Protein AF-A0A402BBF4-F1 (afdb_monomer_lite)

Radius of gyration: 22.48 Å; chains: 1; bounding box: 43×32×69 Å

Organism: NCBI:txid2014873

Sequence (92 aa):
MRATTYEEALRRVEDLTVRIRYLEDQMNELLERMLAQNSWFRVIKILNQRQAVVSAQHVLLNEWNQAMNELVGFLEFPERERMYARFRPGVY

pLDDT: mean 83.74, std 16.23, range [44.47, 97.12]

Structure (mmCIF, N/CA/C/O backbone):
data_AF-A0A402BBF4-F1
#
_entry.id   AF-A0A402BBF4-F1
#
loop_
_atom_site.group_PDB
_atom_site.id
_atom_site.type_symbol
_atom_site.label_atom_id
_atom_site.label_alt_id
_atom_site.label_comp_id
_atom_site.label_asym_id
_atom_site.label_entity_id
_atom_site.label_seq_id
_atom_site.pdbx_PDB_ins_code
_atom_site.Cartn_x
_atom_site.Cartn_y
_atom_site.Cartn_z
_atom_site.occupancy
_atom_site.B_iso_or_equiv
_atom_site.auth_seq_id
_atom_site.auth_comp_id
_atom_site.auth_asym_id
_atom_site.auth_atom_id
_atom_site.pdbx_PDB_model_num
ATOM 1 N N . MET A 1 1 ? 13.927 -6.053 -7.000 1.00 57.22 1 MET A N 1
ATOM 2 C CA . MET A 1 1 ? 14.359 -6.448 -8.359 1.00 57.22 1 MET A CA 1
ATOM 3 C C . MET A 1 1 ? 13.908 -5.329 -9.289 1.00 57.22 1 MET A C 1
ATOM 5 O O . MET A 1 1 ? 12.762 -4.931 -9.142 1.00 57.22 1 MET A O 1
ATOM 9 N N . ARG A 1 2 ? 14.790 -4.745 -10.112 1.00 68.88 2 ARG A N 1
ATOM 10 C CA . ARG A 1 2 ? 14.412 -3.646 -11.027 1.00 68.88 2 ARG A CA 1
ATOM 11 C C . ARG A 1 2 ? 13.591 -4.202 -12.193 1.00 68.88 2 ARG A C 1
ATOM 13 O O . ARG A 1 2 ? 13.913 -5.297 -12.654 1.00 68.88 2 ARG A O 1
ATOM 20 N N . ALA A 1 3 ? 12.571 -3.476 -12.648 1.00 75.50 3 ALA A N 1
ATOM 21 C CA . ALA A 1 3 ? 11.818 -3.856 -13.844 1.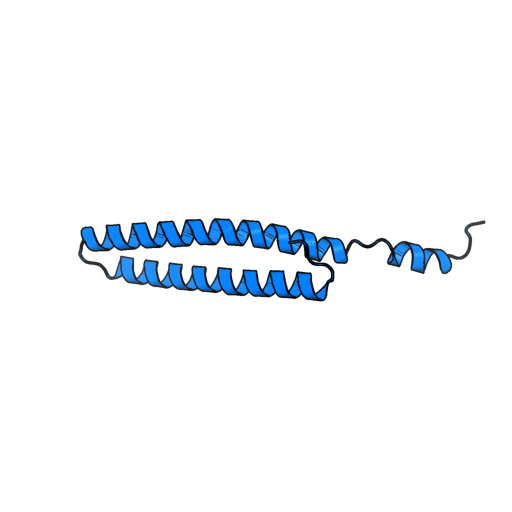00 75.50 3 ALA A CA 1
ATOM 22 C C . ALA A 1 3 ? 12.715 -3.828 -15.095 1.00 75.50 3 ALA A C 1
ATOM 24 O O . ALA A 1 3 ? 13.569 -2.947 -15.228 1.00 75.50 3 ALA A O 1
ATOM 25 N N . THR A 1 4 ? 12.531 -4.789 -16.003 1.00 80.06 4 THR A N 1
ATOM 26 C CA . THR A 1 4 ? 13.320 -4.872 -17.245 1.00 80.06 4 THR A CA 1
ATOM 27 C C . THR A 1 4 ? 12.608 -4.239 -18.437 1.00 80.06 4 THR A C 1
ATOM 29 O O . THR A 1 4 ? 13.262 -3.834 -19.396 1.00 80.06 4 THR A O 1
ATOM 32 N N . THR A 1 5 ? 11.285 -4.078 -18.351 1.00 87.19 5 THR A N 1
ATOM 33 C CA . THR A 1 5 ? 10.456 -3.425 -19.371 1.00 87.19 5 THR A CA 1
ATOM 34 C C . THR A 1 5 ? 9.522 -2.375 -18.766 1.00 87.19 5 THR A C 1
ATOM 36 O O . THR A 1 5 ? 9.212 -2.409 -17.573 1.00 87.19 5 THR A O 1
ATOM 39 N N . TYR A 1 6 ? 9.023 -1.464 -19.611 1.00 86.88 6 TYR A N 1
ATOM 40 C CA . TYR A 1 6 ? 7.997 -0.490 -19.222 1.00 86.88 6 TYR A CA 1
ATOM 41 C C . TYR A 1 6 ? 6.725 -1.173 -18.697 1.00 86.88 6 TYR A C 1
ATOM 43 O O . TYR A 1 6 ? 6.181 -0.754 -17.682 1.00 86.88 6 TYR A O 1
ATOM 51 N N . GLU A 1 7 ? 6.265 -2.245 -19.351 1.00 89.06 7 GLU A N 1
ATOM 52 C CA . GLU A 1 7 ? 5.054 -2.972 -18.944 1.00 89.06 7 GLU A CA 1
ATOM 53 C C . GLU A 1 7 ? 5.211 -3.632 -17.569 1.00 89.06 7 GLU A C 1
ATOM 55 O O . GLU A 1 7 ? 4.288 -3.600 -16.756 1.00 89.06 7 GLU A O 1
ATOM 60 N N . GLU A 1 8 ? 6.387 -4.193 -17.276 1.00 87.31 8 GLU A N 1
ATOM 61 C CA . GLU A 1 8 ? 6.701 -4.727 -15.947 1.00 87.31 8 GLU A CA 1
ATOM 62 C C . GLU A 1 8 ? 6.742 -3.626 -14.884 1.00 87.31 8 GLU A C 1
ATOM 64 O O . GLU A 1 8 ? 6.209 -3.812 -13.788 1.00 87.31 8 GLU A O 1
ATOM 69 N N . ALA A 1 9 ? 7.345 -2.475 -15.204 1.00 88.75 9 ALA A N 1
ATOM 70 C CA . ALA A 1 9 ? 7.395 -1.328 -14.303 1.00 88.75 9 ALA A CA 1
ATOM 71 C C . ALA A 1 9 ? 5.985 -0.792 -14.009 1.00 88.75 9 ALA A C 1
ATOM 73 O O . ALA A 1 9 ? 5.646 -0.546 -12.851 1.00 88.75 9 ALA A O 1
ATOM 74 N N . LEU A 1 10 ? 5.142 -0.684 -15.041 1.00 91.56 10 LEU A N 1
ATOM 75 C CA . LEU A 1 10 ? 3.764 -0.219 -14.923 1.00 91.56 10 LEU A CA 1
ATOM 76 C C . LEU A 1 10 ? 2.929 -1.176 -14.068 1.00 91.56 10 LEU A C 1
ATOM 78 O O . LEU A 1 10 ? 2.319 -0.739 -13.094 1.00 91.56 10 LEU A O 1
ATOM 82 N N . ARG A 1 11 ? 2.972 -2.486 -14.350 1.00 93.12 11 ARG A N 1
ATOM 83 C CA . ARG A 1 11 ? 2.257 -3.492 -13.544 1.00 93.12 11 ARG A CA 1
ATOM 84 C C . ARG A 1 11 ? 2.685 -3.476 -12.081 1.00 93.12 11 ARG A C 1
ATOM 86 O O . ARG A 1 11 ? 1.855 -3.661 -11.197 1.00 93.12 11 ARG A O 1
ATOM 93 N N . ARG A 1 12 ? 3.974 -3.253 -11.807 1.00 93.00 12 ARG A N 1
ATOM 94 C CA . ARG A 1 12 ? 4.484 -3.155 -10.433 1.00 93.00 12 ARG A CA 1
ATOM 95 C C . ARG A 1 12 ? 3.920 -1.934 -9.706 1.00 93.00 12 ARG A C 1
ATOM 97 O O . ARG A 1 12 ? 3.562 -2.046 -8.536 1.00 93.00 12 ARG A O 1
ATOM 104 N N . VAL A 1 13 ? 3.830 -0.788 -10.383 1.00 93.31 13 VAL A N 1
ATOM 105 C CA . VAL A 1 13 ? 3.177 0.414 -9.841 1.00 93.31 13 VAL A CA 1
ATOM 106 C C . VAL A 1 13 ? 1.698 0.141 -9.562 1.00 93.31 13 VAL A C 1
ATOM 108 O O . VAL A 1 13 ? 1.229 0.453 -8.469 1.00 93.31 13 VAL A O 1
ATOM 111 N N . GLU A 1 14 ? 0.985 -0.476 -10.507 1.00 95.62 14 GLU A N 1
ATOM 112 C CA . GLU A 1 14 ? -0.438 -0.808 -10.367 1.00 95.62 14 GLU A CA 1
ATOM 113 C C . GLU A 1 14 ? -0.702 -1.750 -9.184 1.00 95.62 14 GLU A C 1
ATOM 115 O O . GLU A 1 14 ? -1.572 -1.460 -8.360 1.00 95.62 14 GLU A O 1
ATOM 120 N N . ASP A 1 15 ? 0.076 -2.830 -9.045 1.00 96.19 15 ASP A N 1
ATOM 121 C CA . ASP A 1 15 ? -0.041 -3.769 -7.920 1.00 96.19 15 ASP A CA 1
ATOM 122 C C . ASP A 1 15 ? 0.174 -3.063 -6.574 1.00 96.19 15 ASP A C 1
ATOM 124 O O . ASP A 1 15 ? -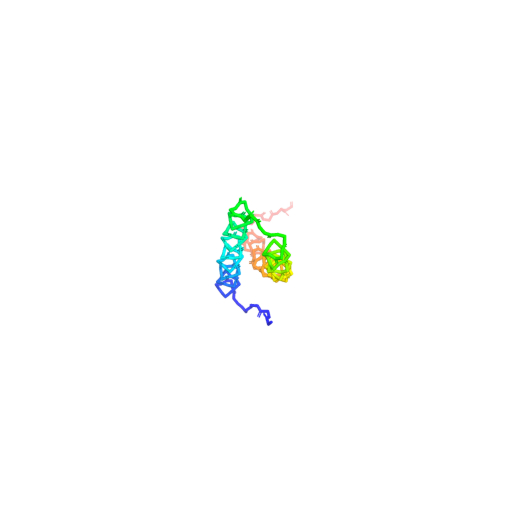0.637 -3.182 -5.651 1.00 96.19 15 ASP A O 1
ATOM 128 N N . LEU A 1 16 ? 1.226 -2.246 -6.474 1.00 95.19 16 LEU A N 1
ATOM 129 C CA . LEU A 1 16 ? 1.505 -1.478 -5.262 1.00 95.19 16 LEU A CA 1
ATOM 130 C C . LEU A 1 16 ? 0.382 -0.481 -4.950 1.00 95.19 16 LEU A C 1
ATOM 132 O O . LEU A 1 16 ? -0.017 -0.364 -3.792 1.00 95.19 16 LEU A O 1
ATOM 136 N N . THR A 1 17 ? -0.185 0.186 -5.958 1.00 94.69 17 THR A N 1
ATOM 137 C CA . THR A 1 17 ? -1.339 1.079 -5.777 1.00 94.69 17 THR A CA 1
ATOM 138 C C . THR A 1 17 ? -2.567 0.333 -5.251 1.00 94.69 17 THR A C 1
ATOM 140 O O . THR A 1 17 ? -3.228 0.830 -4.337 1.00 94.69 17 THR A O 1
ATOM 143 N N . VAL A 1 18 ? -2.868 -0.861 -5.768 1.00 97.12 18 VAL A N 1
ATOM 144 C CA . VAL A 1 18 ? -3.986 -1.685 -5.271 1.00 97.12 18 VAL A CA 1
ATOM 145 C C . VAL A 1 18 ? -3.766 -2.079 -3.811 1.00 97.12 18 VAL A C 1
ATOM 147 O O . VAL A 1 18 ? -4.676 -1.956 -2.989 1.00 97.12 18 VAL A O 1
ATOM 150 N N . ARG A 1 19 ? -2.549 -2.499 -3.457 1.00 96.44 19 ARG A N 1
ATOM 151 C CA . ARG A 1 19 ? -2.211 -2.901 -2.083 1.00 96.44 19 ARG A CA 1
ATOM 152 C C . ARG A 1 19 ? -2.262 -1.724 -1.108 1.00 96.44 19 ARG A C 1
ATOM 154 O O . ARG A 1 19 ? -2.725 -1.903 0.015 1.00 96.44 19 ARG A O 1
ATOM 161 N N . ILE A 1 20 ? -1.849 -0.526 -1.531 1.00 94.25 20 ILE A N 1
ATOM 162 C CA . ILE A 1 20 ? -1.980 0.700 -0.727 1.00 94.25 20 ILE A CA 1
ATOM 163 C C . ILE A 1 20 ? -3.456 1.017 -0.463 1.00 94.25 20 ILE A C 1
ATOM 165 O O . ILE A 1 20 ? -3.817 1.203 0.698 1.00 94.25 20 ILE A O 1
ATOM 169 N N . ARG A 1 21 ? -4.315 0.990 -1.494 1.00 95.00 21 ARG A N 1
ATOM 170 C CA . ARG A 1 21 ? -5.766 1.218 -1.336 1.00 95.00 21 ARG A CA 1
ATOM 171 C C . ARG A 1 21 ? -6.406 0.229 -0.371 1.00 95.00 21 ARG A C 1
ATOM 173 O O . ARG A 1 21 ? -7.167 0.624 0.501 1.00 95.00 21 ARG A O 1
ATOM 180 N N . TYR A 1 22 ? -6.027 -1.044 -0.455 1.00 96.31 22 TYR A N 1
ATOM 181 C CA . TYR A 1 22 ? -6.506 -2.050 0.489 1.00 96.31 22 TYR A CA 1
ATOM 182 C C . TYR A 1 22 ? -6.153 -1.709 1.949 1.00 96.31 22 TYR A C 1
ATOM 184 O O . TYR A 1 22 ? -6.968 -1.904 2.849 1.00 96.31 22 TYR A O 1
ATOM 192 N N . LEU A 1 23 ? -4.957 -1.168 2.207 1.00 94.62 23 LEU A N 1
ATOM 193 C CA . LEU A 1 23 ? -4.592 -0.710 3.552 1.00 94.62 23 LEU A CA 1
ATOM 194 C C . LEU A 1 23 ? -5.348 0.561 3.970 1.00 94.62 23 LEU A C 1
ATOM 196 O O . LEU A 1 23 ? -5.633 0.728 5.154 1.00 94.62 23 LEU A O 1
ATOM 200 N N . GLU A 1 24 ? -5.679 1.453 3.034 1.00 93.88 24 GLU A N 1
ATOM 201 C CA . GLU A 1 24 ? -6.537 2.617 3.303 1.00 93.88 24 GLU A CA 1
ATOM 202 C C . GLU A 1 24 ? -7.952 2.184 3.712 1.00 93.88 24 GLU A C 1
ATOM 204 O O . GLU A 1 24 ? -8.480 2.687 4.706 1.00 93.88 24 GLU A O 1
ATOM 209 N N . ASP A 1 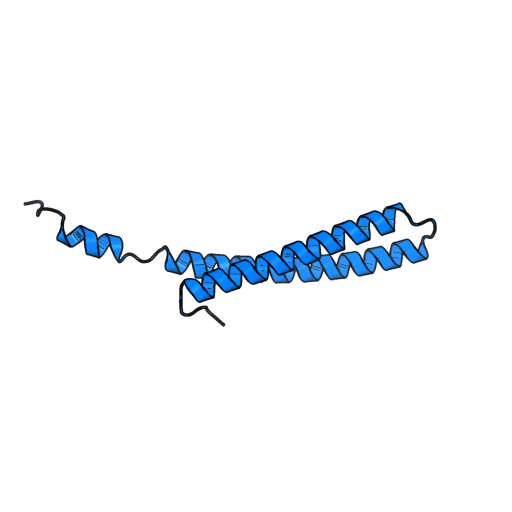25 ? -8.521 1.186 3.036 1.00 96.69 25 ASP A N 1
ATOM 210 C CA . ASP A 1 25 ? -9.816 0.603 3.403 1.00 96.69 25 ASP A CA 1
ATOM 211 C C . ASP A 1 25 ? -9.767 -0.020 4.806 1.00 96.69 25 ASP A C 1
ATOM 213 O O . ASP A 1 25 ? -10.627 0.254 5.647 1.00 96.69 25 ASP A O 1
ATOM 217 N N . GLN A 1 26 ? -8.705 -0.772 5.122 1.00 95.38 26 GLN A N 1
ATOM 218 C CA . GLN A 1 26 ? -8.499 -1.299 6.476 1.00 95.38 26 GLN A CA 1
ATOM 219 C C . GLN A 1 26 ? -8.382 -0.190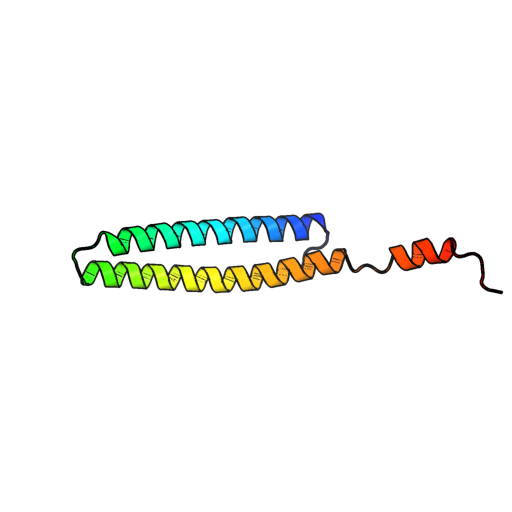 7.532 1.00 95.38 26 GLN A C 1
ATOM 221 O O . GLN A 1 26 ? -8.891 -0.341 8.646 1.00 95.38 26 GLN A O 1
ATOM 226 N N . MET A 1 27 ? -7.720 0.927 7.214 1.00 94.00 27 MET A N 1
ATOM 227 C CA . MET A 1 27 ? -7.645 2.081 8.116 1.00 94.00 27 MET A CA 1
ATOM 228 C C . MET A 1 27 ? -9.024 2.683 8.380 1.00 94.00 27 MET A C 1
ATOM 230 O O . MET A 1 27 ? -9.327 2.997 9.535 1.00 94.00 27 MET A O 1
ATOM 234 N N . ASN A 1 28 ? -9.858 2.807 7.347 1.00 93.88 28 ASN A N 1
ATOM 235 C CA . ASN A 1 28 ? -11.227 3.303 7.478 1.00 93.88 28 ASN A CA 1
ATOM 236 C C . ASN A 1 28 ? -12.070 2.374 8.363 1.00 93.88 28 ASN A C 1
ATOM 238 O O . ASN A 1 28 ? -12.689 2.843 9.320 1.00 93.88 28 ASN A O 1
ATOM 242 N N . GLU A 1 29 ? -11.996 1.057 8.154 1.00 95.00 29 GLU A N 1
ATOM 243 C CA . GLU A 1 29 ? -12.679 0.088 9.022 1.00 95.00 29 GLU A CA 1
ATOM 244 C C . GLU A 1 29 ? -12.229 0.190 10.488 1.00 95.00 29 GLU A C 1
ATOM 246 O O . GLU A 1 29 ? -13.037 0.084 11.413 1.00 95.00 29 GLU A O 1
ATOM 251 N N . LEU A 1 30 ? -10.928 0.375 10.736 1.00 93.25 30 LEU A N 1
ATOM 252 C CA . LEU A 1 30 ? -10.407 0.519 12.097 1.00 93.25 30 LEU A CA 1
ATOM 253 C C . LEU A 1 30 ? -10.893 1.813 12.759 1.00 93.25 30 LEU A C 1
ATOM 255 O O . LEU A 1 30 ? -11.182 1.800 13.958 1.00 93.25 30 LEU A O 1
ATOM 259 N N . LEU A 1 31 ? -11.014 2.906 12.000 1.00 91.12 31 LEU A N 1
ATOM 260 C CA . LEU A 1 31 ? -11.579 4.167 12.487 1.00 91.12 31 LEU A CA 1
ATOM 261 C C . LEU A 1 31 ? -13.054 4.006 12.866 1.00 91.12 31 LEU A C 1
ATOM 263 O O . LEU A 1 31 ? -13.4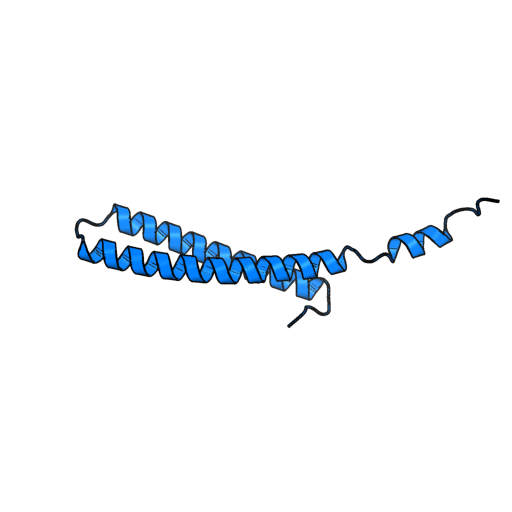39 4.388 13.973 1.00 91.12 31 LEU A O 1
ATOM 267 N N . GLU A 1 32 ? -13.858 3.375 12.012 1.00 93.69 32 GLU A N 1
ATOM 268 C CA . GLU A 1 32 ? -15.264 3.077 12.311 1.00 93.69 32 GLU A CA 1
ATOM 269 C C . GLU A 1 32 ? -15.400 2.197 13.559 1.00 93.69 32 GLU A C 1
ATOM 271 O O . GLU A 1 32 ? -16.172 2.501 14.474 1.00 93.69 32 GLU A O 1
ATOM 276 N N . ARG A 1 33 ? -14.583 1.140 13.660 1.00 91.62 33 ARG A N 1
ATOM 277 C CA . ARG A 1 33 ? -14.557 0.269 14.843 1.00 91.62 33 ARG A CA 1
ATOM 278 C C . ARG A 1 33 ? -14.184 1.034 16.101 1.00 91.62 33 ARG A C 1
ATOM 280 O O . ARG A 1 33 ? -14.752 0.727 17.146 1.00 91.62 33 ARG A O 1
ATOM 287 N N . MET A 1 34 ? -13.249 1.984 16.022 1.00 90.12 34 MET A N 1
ATOM 288 C CA . MET A 1 34 ? -12.829 2.814 17.153 1.00 90.12 34 MET A CA 1
ATOM 289 C C . MET A 1 34 ? -13.978 3.692 17.654 1.00 90.12 34 MET A C 1
ATOM 291 O O . MET A 1 34 ? -14.222 3.721 18.859 1.00 90.12 34 MET A O 1
ATOM 295 N N . LEU A 1 35 ? -14.708 4.343 16.740 1.00 89.06 35 LEU A N 1
ATOM 296 C CA . LEU A 1 35 ? -15.864 5.188 17.067 1.00 89.06 35 LEU A CA 1
ATOM 297 C C . LEU A 1 35 ? -17.014 4.399 17.711 1.00 89.06 35 LEU A C 1
ATOM 299 O O . LEU A 1 35 ? -17.750 4.944 18.528 1.00 89.06 35 LEU A O 1
ATOM 303 N N . ALA A 1 36 ? -17.145 3.113 17.386 1.00 91.44 36 ALA A N 1
ATOM 304 C CA . ALA A 1 36 ? -18.173 2.236 17.942 1.00 91.44 36 ALA A CA 1
ATOM 305 C C . ALA A 1 36 ? -17.803 1.587 19.298 1.00 91.44 36 ALA A C 1
ATOM 307 O O . ALA A 1 36 ? -18.599 0.811 19.837 1.00 91.44 36 ALA A O 1
ATOM 308 N N . GLN A 1 37 ? -16.603 1.821 19.855 1.00 88.56 37 GLN A N 1
ATOM 309 C CA . GLN A 1 37 ? -16.187 1.167 21.104 1.00 88.56 37 GLN A CA 1
ATOM 310 C C . GLN A 1 37 ? -16.620 1.913 22.370 1.00 88.56 37 GLN A C 1
ATOM 312 O O . GLN A 1 37 ? -16.311 3.081 22.558 1.00 88.56 37 GLN A O 1
ATOM 317 N N . ASN A 1 38 ? -17.150 1.151 23.332 1.00 84.50 38 ASN A N 1
ATOM 318 C CA . ASN A 1 38 ? -17.441 1.613 24.698 1.00 84.50 38 ASN A CA 1
ATOM 319 C C . ASN A 1 38 ? -16.416 1.114 25.740 1.00 84.50 38 ASN A C 1
ATOM 321 O O . ASN A 1 38 ? -16.667 1.163 26.941 1.00 84.50 38 ASN A O 1
ATOM 325 N N . SER A 1 39 ? -15.278 0.556 25.304 1.00 91.94 39 SER A N 1
ATOM 326 C CA . SER A 1 39 ? -14.286 -0.075 26.188 1.00 91.94 39 SER A CA 1
ATOM 327 C C . SER A 1 39 ? -12.858 0.345 25.854 1.00 91.94 39 SER A C 1
ATOM 329 O O . SER A 1 39 ? -12.376 0.103 24.746 1.00 91.94 39 SER A O 1
ATOM 331 N N . TRP A 1 40 ? -12.147 0.867 26.857 1.00 85.56 40 TRP A N 1
ATOM 332 C CA . TRP A 1 40 ? -10.744 1.285 26.757 1.00 85.56 40 TRP A CA 1
ATOM 333 C C . TRP A 1 40 ? -9.794 0.176 26.286 1.00 85.56 40 TRP A C 1
ATOM 335 O O . TRP A 1 40 ? -8.943 0.412 25.433 1.00 85.56 40 TRP A O 1
ATOM 345 N N . PHE A 1 41 ? -9.967 -1.057 26.769 1.00 89.12 41 PHE A N 1
ATOM 346 C CA . PHE A 1 41 ? -9.137 -2.189 26.338 1.00 89.12 41 PHE A CA 1
ATOM 347 C C . PHE A 1 41 ? -9.309 -2.506 24.846 1.00 89.12 41 PHE A C 1
ATOM 349 O O . PHE A 1 41 ? -8.342 -2.839 24.160 1.00 89.12 41 PHE A O 1
ATOM 356 N N . ARG A 1 42 ? -10.534 -2.377 24.320 1.00 89.69 42 ARG A N 1
ATOM 357 C CA . ARG A 1 42 ? -10.801 -2.582 22.889 1.00 89.69 42 ARG A CA 1
ATOM 358 C C . ARG A 1 42 ? -10.223 -1.449 22.045 1.00 89.69 42 ARG A C 1
ATOM 360 O O . ARG A 1 42 ? -9.659 -1.732 20.993 1.00 89.69 42 ARG A O 1
ATOM 367 N N . VAL A 1 43 ? -10.286 -0.209 22.534 1.00 90.00 43 VAL A N 1
ATOM 368 C CA . VAL A 1 43 ? -9.636 0.946 21.893 1.00 90.00 43 VAL A CA 1
ATOM 369 C C . VAL A 1 43 ? -8.127 0.718 21.759 1.00 90.00 43 VAL A C 1
ATOM 371 O O . VAL A 1 43 ? -7.598 0.857 20.661 1.00 90.00 43 VAL A O 1
ATOM 374 N N . ILE A 1 44 ? -7.439 0.267 22.816 1.00 91.38 44 ILE A N 1
ATOM 375 C CA . ILE A 1 44 ? -5.994 -0.040 22.760 1.00 91.38 44 ILE A CA 1
ATOM 376 C C . ILE A 1 44 ? -5.683 -1.104 21.698 1.00 91.38 44 ILE A C 1
ATOM 378 O O . ILE A 1 44 ? -4.737 -0.956 20.924 1.00 91.38 44 ILE A O 1
ATOM 382 N N . LYS A 1 45 ? -6.495 -2.166 21.611 1.00 92.69 45 LYS A N 1
ATOM 383 C CA . LYS A 1 45 ? -6.315 -3.204 20.585 1.00 92.69 45 LYS A CA 1
ATOM 384 C C . LYS A 1 45 ? -6.440 -2.634 19.168 1.00 92.69 45 LYS A C 1
ATOM 386 O O . LYS A 1 45 ? -5.629 -2.976 18.310 1.00 92.69 45 LYS A O 1
ATOM 391 N N . ILE A 1 46 ? -7.424 -1.767 18.937 1.00 91.75 46 ILE A N 1
ATOM 392 C CA . ILE A 1 46 ? -7.636 -1.110 17.640 1.00 91.75 46 ILE A CA 1
ATOM 393 C C . ILE A 1 46 ? -6.467 -0.173 17.313 1.00 91.75 46 ILE A C 1
ATOM 395 O O . ILE A 1 46 ? -5.983 -0.186 16.185 1.00 91.75 46 ILE A O 1
ATOM 399 N N . LEU A 1 47 ? -5.946 0.574 18.291 1.00 92.38 47 LEU A N 1
ATOM 400 C CA . LEU A 1 47 ? -4.768 1.429 18.100 1.00 92.38 47 LEU A CA 1
ATOM 401 C C . LEU A 1 47 ? -3.518 0.626 17.712 1.00 92.38 47 LEU A C 1
ATOM 403 O O . LEU A 1 47 ? -2.791 1.035 16.808 1.00 92.38 47 LEU A O 1
ATOM 407 N N . ASN A 1 48 ? -3.300 -0.544 18.319 1.00 94.06 48 ASN A N 1
ATOM 408 C CA . ASN A 1 48 ? -2.198 -1.434 17.938 1.00 94.06 48 ASN A CA 1
ATOM 409 C C . ASN A 1 48 ? -2.352 -1.961 16.502 1.00 94.06 48 ASN A C 1
ATOM 411 O O . ASN A 1 48 ? -1.377 -2.011 15.753 1.00 94.06 48 ASN A O 1
ATOM 415 N N . GLN A 1 49 ? -3.574 -2.320 16.096 1.00 94.06 49 GLN A N 1
ATOM 416 C CA . GLN A 1 49 ? -3.860 -2.732 14.717 1.00 94.06 49 GLN A CA 1
ATOM 417 C C . GLN A 1 49 ? -3.615 -1.583 13.736 1.00 94.06 49 GLN A C 1
ATOM 419 O O . GLN A 1 49 ? -2.958 -1.773 12.716 1.00 94.06 49 GLN A O 1
ATOM 424 N N . ARG A 1 50 ? -4.061 -0.374 14.086 1.00 94.38 50 ARG A N 1
ATOM 425 C CA . ARG A 1 50 ? -3.837 0.843 13.302 1.00 94.38 50 ARG A CA 1
ATOM 426 C C . ARG A 1 50 ? -2.347 1.117 13.106 1.00 94.38 50 ARG A C 1
ATOM 428 O O . ARG A 1 50 ? -1.927 1.409 11.993 1.00 94.38 50 ARG A O 1
ATOM 435 N N . GLN A 1 51 ? -1.542 0.976 14.160 1.00 95.00 51 GLN A N 1
ATOM 436 C CA . GLN A 1 51 ? -0.093 1.153 14.068 1.00 95.00 51 GLN A CA 1
ATOM 437 C C . GLN A 1 51 ? 0.543 0.159 13.086 1.00 95.00 51 GLN A C 1
ATOM 439 O O . GLN A 1 51 ? 1.386 0.556 12.285 1.00 95.00 51 GLN A O 1
ATOM 444 N N . ALA A 1 52 ? 0.120 -1.109 13.108 1.00 94.56 52 ALA A N 1
ATOM 445 C CA . ALA A 1 52 ? 0.614 -2.116 12.171 1.00 94.56 52 ALA A CA 1
ATOM 446 C C . ALA A 1 52 ? 0.267 -1.770 10.712 1.00 94.56 52 ALA A C 1
ATOM 448 O O . ALA A 1 52 ? 1.128 -1.882 9.838 1.00 94.56 52 ALA A O 1
ATOM 449 N N . VAL A 1 53 ? -0.958 -1.293 10.457 1.00 94.69 53 VAL A N 1
ATOM 450 C CA . VAL A 1 53 ? -1.384 -0.863 9.116 1.00 94.69 53 VAL A CA 1
ATOM 451 C C . VAL A 1 53 ? -0.573 0.344 8.637 1.00 94.69 53 VAL A C 1
ATOM 453 O O . VAL A 1 53 ? -0.074 0.326 7.515 1.00 94.69 53 VAL A O 1
ATOM 456 N N . VAL A 1 54 ? -0.345 1.345 9.493 1.00 94.00 54 VAL A N 1
ATOM 457 C CA . VAL A 1 54 ? 0.492 2.514 9.161 1.00 94.00 54 VAL A CA 1
ATOM 458 C C . VAL A 1 54 ? 1.929 2.100 8.831 1.00 94.00 54 VAL A C 1
ATOM 460 O O . VAL A 1 54 ? 2.504 2.581 7.854 1.00 94.00 54 VAL A O 1
ATOM 463 N N . SER A 1 55 ? 2.517 1.184 9.605 1.00 94.81 55 SER A N 1
ATOM 464 C CA . SER A 1 55 ? 3.856 0.662 9.315 1.00 94.81 55 SER A CA 1
ATOM 465 C C . SER A 1 55 ? 3.911 -0.056 7.963 1.00 94.81 55 SER A C 1
ATOM 467 O O . SER A 1 55 ? 4.852 0.162 7.201 1.00 94.81 55 SER A O 1
ATOM 469 N N . ALA A 1 56 ? 2.894 -0.856 7.628 1.00 94.44 56 ALA A N 1
ATOM 470 C CA . ALA A 1 56 ? 2.799 -1.514 6.326 1.00 94.44 56 ALA A CA 1
ATOM 471 C C . ALA A 1 56 ? 2.615 -0.507 5.174 1.00 94.44 56 ALA A C 1
ATOM 473 O O . ALA A 1 56 ? 3.290 -0.622 4.151 1.00 94.44 56 ALA A O 1
ATOM 474 N N . GLN A 1 57 ? 1.774 0.518 5.356 1.00 92.62 57 GLN A N 1
ATOM 475 C CA . GLN A 1 57 ? 1.595 1.598 4.377 1.00 92.62 57 GLN A CA 1
ATOM 476 C C . GLN A 1 57 ? 2.908 2.329 4.102 1.00 92.62 57 GLN A C 1
ATOM 478 O O . GLN A 1 57 ? 3.228 2.587 2.945 1.00 92.62 57 GLN A O 1
ATOM 483 N N . HIS A 1 58 ? 3.696 2.629 5.138 1.00 94.44 58 HIS A N 1
ATOM 484 C CA . HIS A 1 58 ? 4.973 3.318 4.963 1.00 94.44 58 HIS A CA 1
ATOM 485 C C . HIS A 1 58 ? 5.956 2.509 4.103 1.00 94.44 58 HIS A C 1
ATOM 487 O O . HIS A 1 58 ? 6.614 3.066 3.225 1.00 94.44 58 HIS A O 1
ATOM 493 N N . VAL A 1 59 ? 6.024 1.190 4.312 1.00 95.75 59 VAL A N 1
ATOM 494 C CA . VAL A 1 59 ? 6.846 0.297 3.481 1.00 95.75 59 VAL A CA 1
ATOM 495 C C . VAL A 1 59 ? 6.360 0.313 2.031 1.00 95.75 59 VAL A C 1
ATOM 497 O O . VAL A 1 59 ? 7.159 0.566 1.130 1.00 95.75 59 VAL A O 1
ATOM 500 N N . LEU A 1 60 ? 5.055 0.130 1.804 1.00 94.44 60 LEU A N 1
ATOM 501 C CA . LEU A 1 60 ? 4.493 0.105 0.451 1.00 94.44 60 LEU A CA 1
ATOM 502 C C . LEU A 1 60 ? 4.646 1.439 -0.285 1.00 94.44 60 LEU A C 1
ATOM 504 O O . LEU A 1 60 ? 4.910 1.432 -1.481 1.00 94.44 60 LEU A O 1
ATOM 508 N N . LEU A 1 61 ? 4.529 2.579 0.401 1.00 93.69 61 LEU A N 1
ATOM 509 C CA . LEU A 1 61 ? 4.739 3.898 -0.206 1.00 93.69 61 LEU A CA 1
ATOM 510 C C . LEU A 1 61 ? 6.190 4.100 -0.649 1.00 93.69 61 LEU A C 1
ATOM 512 O O . LEU A 1 61 ? 6.435 4.652 -1.722 1.00 93.69 61 LEU A O 1
ATOM 516 N N . ASN A 1 62 ? 7.155 3.624 0.141 1.00 95.69 62 ASN A N 1
ATOM 517 C CA . ASN A 1 62 ? 8.564 3.667 -0.245 1.00 95.69 62 ASN A CA 1
ATOM 518 C C . ASN A 1 62 ? 8.834 2.771 -1.463 1.00 95.69 62 ASN A C 1
ATOM 520 O O . ASN A 1 62 ? 9.525 3.191 -2.394 1.00 95.69 62 ASN A O 1
ATOM 524 N N . GLU A 1 63 ? 8.261 1.566 -1.494 1.00 94.31 63 GLU A N 1
ATOM 525 C CA . GLU A 1 63 ? 8.352 0.665 -2.649 1.00 94.31 63 GLU A CA 1
ATOM 526 C C . GLU A 1 63 ? 7.664 1.246 -3.890 1.00 94.31 63 GLU A C 1
ATOM 528 O O . GLU A 1 63 ? 8.204 1.153 -4.993 1.00 94.31 63 GLU A O 1
ATOM 533 N N . TRP A 1 64 ? 6.506 1.883 -3.715 1.00 95.31 64 TRP A N 1
ATOM 534 C CA . TRP A 1 64 ? 5.759 2.535 -4.787 1.00 95.31 64 TRP A CA 1
ATOM 535 C C . TRP A 1 64 ? 6.541 3.709 -5.365 1.00 95.31 64 TRP A C 1
ATOM 537 O O . TRP A 1 64 ? 6.668 3.812 -6.580 1.00 95.31 64 TRP A O 1
ATOM 547 N N . ASN A 1 65 ? 7.154 4.539 -4.518 1.00 93.81 65 ASN A N 1
ATOM 548 C CA . ASN A 1 65 ? 8.018 5.627 -4.970 1.00 93.81 65 ASN A CA 1
ATOM 549 C C . ASN A 1 65 ? 9.210 5.096 -5.787 1.00 93.81 65 ASN A C 1
ATOM 551 O O . ASN A 1 65 ? 9.543 5.634 -6.841 1.00 93.81 65 ASN A O 1
ATOM 555 N N . GLN A 1 66 ? 9.833 3.995 -5.355 1.00 93.12 66 GLN A N 1
ATOM 556 C CA . GLN A 1 66 ? 10.888 3.348 -6.142 1.00 93.12 66 GLN A CA 1
ATOM 557 C C . GLN A 1 66 ? 10.366 2.828 -7.489 1.00 93.12 66 GLN A C 1
ATOM 559 O O . GLN A 1 66 ? 10.995 3.080 -8.514 1.00 93.12 66 GLN A O 1
ATOM 564 N N . ALA A 1 67 ? 9.214 2.153 -7.504 1.00 91.50 67 ALA A N 1
ATOM 565 C CA . ALA A 1 67 ? 8.603 1.639 -8.729 1.00 91.50 67 ALA A CA 1
ATOM 566 C C . ALA A 1 67 ? 8.207 2.764 -9.703 1.00 91.50 67 ALA A C 1
ATOM 568 O O . ALA A 1 67 ? 8.411 2.633 -10.906 1.00 91.50 67 ALA A O 1
ATOM 569 N N . MET A 1 68 ? 7.716 3.893 -9.189 1.00 91.94 68 MET A N 1
ATOM 570 C CA . MET A 1 68 ? 7.420 5.087 -9.981 1.00 91.94 68 MET A CA 1
ATOM 571 C C . MET A 1 68 ? 8.678 5.696 -10.596 1.00 91.94 68 MET A C 1
ATOM 573 O O . MET A 1 68 ? 8.668 6.032 -11.775 1.00 91.94 68 MET A O 1
ATOM 577 N N . ASN A 1 69 ? 9.775 5.790 -9.841 1.00 90.25 69 ASN A N 1
ATOM 578 C CA . ASN A 1 69 ? 11.053 6.260 -10.381 1.00 90.25 69 ASN A CA 1
ATOM 579 C C . ASN A 1 69 ? 11.603 5.308 -11.458 1.00 90.25 69 ASN A C 1
ATOM 581 O O . ASN A 1 69 ? 12.112 5.769 -12.476 1.00 90.25 69 ASN A O 1
ATOM 585 N N . GLU A 1 70 ? 11.465 3.989 -11.274 1.00 89.19 70 GLU A N 1
ATOM 586 C CA . GLU A 1 70 ? 11.794 3.003 -12.315 1.00 89.19 70 GLU A CA 1
ATOM 587 C C . GLU A 1 70 ? 10.940 3.223 -13.577 1.00 89.19 70 GLU A C 1
ATOM 589 O O . GLU A 1 70 ? 11.485 3.269 -14.679 1.00 89.19 70 GLU A O 1
ATOM 594 N N . LEU A 1 71 ? 9.624 3.419 -13.425 1.00 88.38 71 LEU A N 1
ATOM 595 C CA . LEU A 1 71 ? 8.692 3.670 -14.529 1.00 88.38 71 LEU A CA 1
ATOM 596 C C . LEU A 1 71 ? 9.014 4.969 -15.284 1.00 88.38 71 LEU A C 1
ATOM 598 O O . LEU A 1 71 ? 9.032 4.979 -16.514 1.00 88.38 71 LEU A O 1
ATOM 602 N N . VAL A 1 72 ? 9.295 6.055 -14.560 1.00 87.38 72 VAL A N 1
ATOM 603 C CA . VAL A 1 72 ? 9.703 7.342 -15.147 1.00 87.38 72 VAL A CA 1
ATOM 604 C C . VAL A 1 72 ? 11.037 7.209 -15.879 1.00 87.38 72 VAL A C 1
ATOM 606 O O . VAL A 1 72 ? 11.181 7.765 -16.964 1.00 87.38 72 VAL A O 1
ATOM 609 N N . GLY A 1 73 ? 11.966 6.392 -15.376 1.00 84.94 73 GLY A N 1
ATOM 610 C CA . GLY A 1 73 ? 13.225 6.098 -16.064 1.00 84.94 73 GLY A CA 1
ATOM 611 C C . GLY A 1 73 ? 13.044 5.506 -17.470 1.00 84.94 73 GLY A C 1
ATOM 612 O O . GLY A 1 73 ? 13.883 5.732 -18.338 1.00 84.94 73 GLY A O 1
ATOM 613 N N . PHE A 1 74 ? 11.929 4.815 -17.741 1.00 80.44 74 PHE A N 1
ATOM 614 C CA . PHE A 1 74 ? 11.572 4.369 -19.097 1.00 80.44 74 PHE A CA 1
ATOM 615 C C . PHE A 1 74 ? 10.998 5.482 -19.990 1.00 80.44 74 PHE A C 1
ATOM 617 O O . PHE A 1 74 ? 11.016 5.357 -21.213 1.00 80.44 74 PHE A O 1
ATOM 624 N N . LEU A 1 75 ? 10.485 6.567 -19.411 1.00 74.06 75 LEU A N 1
ATOM 625 C CA . LEU A 1 75 ? 9.984 7.731 -20.149 1.00 74.06 75 LEU A CA 1
ATOM 626 C C . LEU A 1 75 ? 11.103 8.732 -20.475 1.00 74.06 75 LEU A C 1
ATOM 628 O O . LEU A 1 75 ? 11.004 9.456 -21.464 1.00 74.06 75 LEU A O 1
ATOM 632 N N . GLU A 1 76 ? 12.181 8.740 -19.687 1.00 65.81 76 GLU A N 1
ATOM 633 C CA . GLU A 1 76 ? 13.336 9.636 -19.839 1.00 65.81 76 GLU A CA 1
ATOM 634 C C . GLU A 1 76 ? 14.356 9.191 -20.910 1.00 65.81 76 GLU A C 1
ATOM 636 O O . GLU A 1 76 ? 15.424 9.790 -21.027 1.00 65.81 76 GLU A O 1
ATOM 641 N N . PHE A 1 77 ? 14.053 8.186 -21.745 1.00 58.34 77 PHE A N 1
ATOM 642 C CA . PHE A 1 77 ? 14.969 7.771 -22.814 1.00 58.34 77 PHE A CA 1
ATOM 643 C C . PHE A 1 77 ? 15.174 8.884 -23.879 1.00 58.34 77 PHE A C 1
ATOM 645 O O . PHE A 1 77 ? 14.236 9.227 -24.609 1.00 58.34 77 PHE A O 1
ATOM 652 N N . PRO A 1 78 ? 16.419 9.372 -24.089 1.00 52.81 78 PRO A N 1
ATOM 653 C CA . PRO A 1 78 ? 16.807 10.383 -25.093 1.00 52.81 78 PRO A CA 1
ATOM 654 C C . PRO A 1 78 ? 16.698 9.924 -26.561 1.00 52.81 78 PRO A C 1
ATOM 656 O O . PRO A 1 78 ? 17.240 10.553 -27.476 1.00 52.81 78 PRO A O 1
ATOM 659 N N . GLU A 1 79 ? 16.047 8.793 -26.830 1.00 50.69 79 GLU A N 1
ATOM 660 C CA . GLU A 1 79 ? 15.976 8.219 -28.174 1.00 50.69 79 GLU A CA 1
ATOM 661 C C . GLU A 1 79 ? 15.068 9.020 -29.107 1.00 50.69 79 GLU A C 1
ATOM 663 O O . GLU A 1 79 ? 15.333 9.063 -30.309 1.00 50.69 79 GLU A O 1
A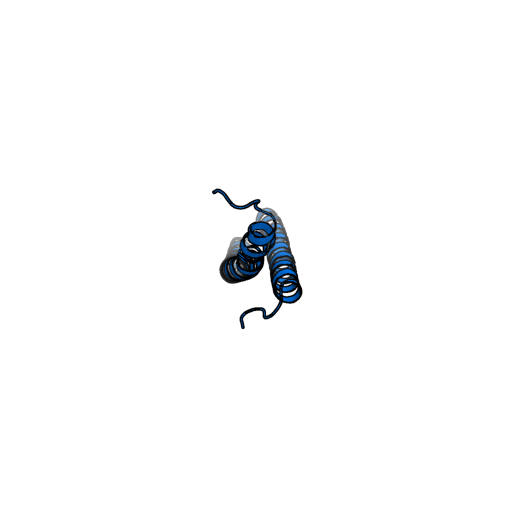TOM 668 N N . ARG A 1 80 ? 14.089 9.768 -28.576 1.00 52.03 80 ARG A N 1
ATOM 669 C CA . ARG A 1 80 ? 13.353 10.755 -29.384 1.00 52.03 80 ARG A CA 1
ATOM 670 C C . ARG A 1 80 ? 14.267 11.870 -29.883 1.00 52.03 80 ARG A C 1
ATOM 672 O O . ARG A 1 80 ? 14.193 12.223 -31.054 1.00 52.03 80 ARG A O 1
ATOM 679 N N . GLU A 1 81 ? 15.182 12.375 -29.062 1.00 47.47 81 GLU A N 1
ATOM 680 C CA . GLU A 1 81 ? 16.094 13.455 -29.463 1.00 47.47 81 GLU A CA 1
ATOM 681 C C . GLU A 1 81 ? 17.062 13.011 -30.574 1.00 47.47 81 GLU A C 1
ATOM 683 O O . GLU A 1 81 ? 17.254 13.730 -31.556 1.00 47.47 81 GLU A O 1
ATOM 688 N N . ARG A 1 82 ? 17.572 11.771 -30.514 1.00 53.06 82 ARG A N 1
ATOM 689 C CA . ARG A 1 82 ? 18.366 11.166 -31.606 1.00 53.06 82 ARG A CA 1
ATOM 690 C C . ARG A 1 82 ? 17.542 10.787 -32.839 1.00 53.06 82 ARG A C 1
ATOM 692 O O . ARG A 1 82 ? 18.102 10.671 -33.930 1.00 53.06 82 ARG A O 1
ATOM 699 N N . MET A 1 83 ? 16.241 10.545 -32.694 1.00 52.41 83 MET A N 1
ATOM 700 C CA . MET A 1 83 ? 15.340 10.262 -33.815 1.00 52.41 83 MET A CA 1
ATOM 701 C C . MET A 1 83 ? 14.969 11.553 -34.563 1.00 52.41 83 MET A C 1
ATOM 703 O O . MET A 1 83 ? 14.987 11.549 -35.790 1.00 52.41 83 MET A O 1
ATOM 707 N N . TYR A 1 84 ? 14.766 12.674 -33.859 1.00 49.91 84 TYR A N 1
ATOM 708 C CA . TYR A 1 84 ? 14.516 13.998 -34.453 1.00 49.91 84 TYR A CA 1
ATOM 709 C C . TYR A 1 84 ? 15.781 14.724 -34.938 1.00 49.91 84 TYR A C 1
ATOM 711 O O . TYR A 1 84 ? 15.689 15.544 -35.850 1.00 49.91 84 TYR A O 1
ATOM 719 N N . ALA A 1 85 ? 16.971 14.403 -34.415 1.00 54.97 85 ALA A N 1
ATOM 720 C CA . ALA A 1 85 ? 18.240 14.934 -34.929 1.00 54.97 85 ALA A CA 1
ATOM 721 C C . ALA A 1 85 ? 18.481 14.593 -36.414 1.00 54.97 85 ALA A C 1
ATOM 723 O O . ALA A 1 85 ? 19.133 15.352 -37.121 1.00 54.97 85 ALA A O 1
ATOM 724 N N . ARG A 1 86 ? 17.905 13.486 -36.902 1.00 56.44 86 ARG A N 1
ATOM 725 C CA . ARG A 1 86 ? 17.979 13.042 -38.310 1.00 56.44 86 ARG A CA 1
ATOM 726 C C . ARG A 1 86 ? 17.070 13.848 -39.242 1.00 56.44 86 ARG A C 1
ATOM 728 O O . ARG A 1 86 ? 17.247 13.800 -40.452 1.00 56.44 86 ARG A O 1
ATOM 735 N N . PHE A 1 87 ? 16.091 14.554 -38.673 1.00 55.94 87 PHE A N 1
ATOM 736 C CA . PHE A 1 87 ? 15.102 15.363 -39.387 1.00 55.94 87 PHE A CA 1
ATOM 737 C C . PHE A 1 87 ? 15.295 16.867 -39.168 1.00 55.94 87 PHE A C 1
ATOM 739 O O . PHE A 1 87 ? 14.528 17.656 -39.716 1.00 55.94 87 PHE A O 1
ATOM 746 N N . ARG A 1 88 ? 16.307 17.294 -38.396 1.00 49.19 88 ARG A N 1
ATOM 747 C CA . ARG A 1 88 ? 16.743 18.693 -38.419 1.00 49.19 88 ARG A CA 1
ATOM 748 C C . ARG A 1 88 ? 17.451 18.932 -39.757 1.00 49.19 88 ARG A C 1
ATOM 750 O O . ARG A 1 88 ? 18.479 18.295 -39.991 1.00 49.19 88 ARG A O 1
ATOM 757 N N . PRO A 1 89 ? 16.949 19.826 -40.629 1.00 47.03 89 PRO A N 1
ATOM 758 C CA . PRO A 1 89 ? 17.752 20.309 -41.741 1.00 47.03 89 PRO A CA 1
ATOM 759 C C . PRO A 1 89 ? 19.020 20.917 -41.142 1.00 47.03 89 PRO A C 1
ATOM 761 O O . PRO A 1 89 ? 18.939 21.639 -40.145 1.00 47.03 89 PRO A O 1
ATOM 764 N N . GLY A 1 90 ? 20.177 20.566 -41.702 1.00 49.53 90 GLY A N 1
ATOM 765 C CA . GLY A 1 90 ? 21.465 21.059 -41.235 1.00 49.53 90 GLY A CA 1
ATOM 766 C C . GLY A 1 90 ? 21.429 22.575 -41.081 1.00 49.53 90 GLY A C 1
ATOM 767 O O . GLY A 1 90 ? 21.092 23.292 -42.023 1.00 49.53 90 GLY A O 1
ATOM 768 N N . VAL A 1 91 ? 21.753 23.050 -39.881 1.00 44.47 91 VAL A N 1
ATOM 769 C CA . VAL A 1 91 ? 22.129 24.446 -39.694 1.00 44.47 91 VAL A CA 1
ATOM 770 C C . VAL A 1 91 ? 23.528 24.550 -40.293 1.00 44.47 91 VAL A C 1
ATOM 772 O O . VAL A 1 91 ? 24.497 24.108 -39.678 1.00 44.47 91 VAL A O 1
ATOM 775 N N . TYR A 1 92 ? 23.573 24.979 -41.555 1.00 48.38 92 TYR A N 1
ATOM 776 C CA . TYR A 1 92 ? 24.759 25.578 -42.160 1.00 48.38 92 TYR A CA 1
ATOM 777 C C . TYR A 1 92 ? 25.194 26.797 -41.344 1.00 48.38 92 TYR A C 1
ATOM 779 O O . TYR A 1 92 ? 24.294 27.504 -40.832 1.00 48.38 92 TYR A O 1
#

Foldseek 3Di:
DFDPDLVSLVVQLVVLVVVLVVLVVVLVVLVVVLVPDPDPVVNVVSVVVNVVSVVVNVVSVVSSVVSVVSNVVNVPDCVVVVVCVVVPDDPD

Secondary structure (DSSP, 8-state):
---SSHHHHHHHHHHHHHHHHHHHHHHHHHHHHHHT---HHHHHHHHHHHHHHHHHHHHHHHHHHHHHHHHHHHH--THHHHHHTTTSPP--